Protein AF-A0A822XJY1-F1 (afdb_monomer_lite)

pLDDT: mean 84.03, std 10.83, range [52.5, 94.31]

InterPro domains:
  IPR024286 Domain of unknown function DUF3700 [PF12481] (2-66)
  IPR024286 Domain of unknown function DUF3700 [SM01172] (1-78)
  IPR044828 Stem-specific protein TSJT1-like [PTHR45952] (2-66)

Foldseek 3Di:
DFPCVVVLCVVLVHDPPDDPVNSLVSLQVVVVVVDVDDSVVSVVVTDDFDWDWDQDPVVRDIDTDGDDPCPVVPDPPPD

Secondary structure (DSSP, 8-state):
-BTTHHHHHHHTT--TT--HHHHHHHHHHHHHHHS---THHHHHH--BSEEEEEEETTTTEEEEEEE-GGGGTTS----

Structure (mmCIF, N/CA/C/O backbone):
data_AF-A0A822XJY1-F1
#
_entry.id   AF-A0A822XJY1-F1
#
loop_
_atom_site.group_PDB
_atom_site.id
_atom_site.type_symbol
_atom_site.label_atom_id
_atom_site.label_alt_id
_atom_site.label_comp_id
_atom_site.label_asym_id
_atom_site.label_entity_id
_atom_site.label_seq_id
_atom_site.pdbx_PDB_ins_code
_atom_site.Cartn_x
_atom_site.Cartn_y
_atom_site.Cartn_z
_atom_site.occupancy
_atom_site.B_iso_or_equiv
_atom_site.auth_seq_id
_atom_site.auth_comp_id
_atom_site.auth_asym_id
_atom_site.auth_atom_id
_atom_site.pdbx_PDB_model_num
ATOM 1 N N . MET A 1 1 ? 10.388 -7.363 -2.846 1.00 79.56 1 MET A N 1
ATOM 2 C CA . MET A 1 1 ? 11.256 -6.203 -3.056 1.00 79.56 1 MET A CA 1
ATOM 3 C C . MET A 1 1 ? 10.582 -5.273 -4.042 1.00 79.56 1 MET A C 1
ATOM 5 O O . MET A 1 1 ? 10.106 -5.733 -5.078 1.00 79.56 1 MET A O 1
ATOM 9 N N . LEU A 1 2 ? 10.453 -4.011 -3.642 1.00 87.00 2 LEU A N 1
ATOM 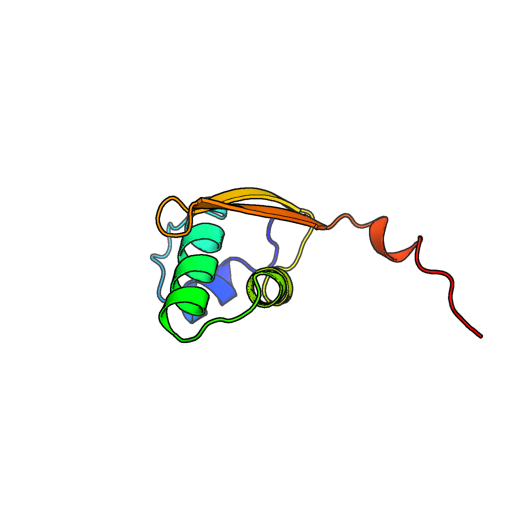10 C CA . LEU A 1 2 ? 9.822 -2.950 -4.414 1.00 87.00 2 LEU A CA 1
ATOM 11 C C . LEU A 1 2 ? 10.887 -2.186 -5.199 1.00 87.00 2 LEU A C 1
ATOM 13 O O . LEU A 1 2 ? 11.747 -1.523 -4.621 1.00 87.00 2 LEU A O 1
ATOM 17 N N . ASP A 1 3 ? 10.789 -2.227 -6.520 1.00 89.81 3 ASP A N 1
ATOM 18 C CA . ASP A 1 3 ? 11.796 -1.662 -7.420 1.00 89.81 3 ASP A CA 1
ATOM 19 C C . ASP A 1 3 ? 11.685 -0.132 -7.520 1.00 89.81 3 ASP A C 1
ATOM 21 O O . ASP A 1 3 ? 12.650 0.562 -7.834 1.00 89.81 3 ASP A O 1
ATOM 25 N N . ASN A 1 4 ? 10.509 0.425 -7.221 1.00 90.31 4 ASN A N 1
ATOM 26 C CA . ASN A 1 4 ? 10.201 1.847 -7.381 1.00 90.31 4 ASN A CA 1
ATOM 27 C C . ASN A 1 4 ? 10.162 2.642 -6.059 1.00 90.31 4 ASN A C 1
ATOM 29 O O . ASN A 1 4 ? 9.605 3.744 -6.012 1.00 90.31 4 ASN A O 1
ATOM 33 N N . LEU A 1 5 ? 10.796 2.134 -4.994 1.00 86.56 5 LEU A N 1
ATOM 34 C CA . LEU A 1 5 ? 10.748 2.704 -3.638 1.00 86.56 5 LEU A CA 1
ATOM 35 C C . LEU A 1 5 ? 11.126 4.196 -3.573 1.00 86.56 5 LEU A C 1
ATOM 37 O O . LEU A 1 5 ? 10.490 4.969 -2.856 1.00 86.56 5 LEU A O 1
ATOM 41 N N . GLY A 1 6 ? 12.146 4.616 -4.329 1.00 86.12 6 GLY A N 1
ATOM 42 C CA . GLY A 1 6 ? 12.602 6.011 -4.357 1.00 86.12 6 GLY A CA 1
ATOM 43 C C . GLY A 1 6 ? 11.518 6.985 -4.829 1.00 86.12 6 GLY A C 1
ATOM 44 O O . GLY A 1 6 ? 11.287 8.004 -4.182 1.00 86.12 6 GLY A O 1
ATOM 45 N N . SER A 1 7 ? 10.811 6.631 -5.907 1.00 87.81 7 SER A N 1
ATOM 46 C CA . SER A 1 7 ? 9.718 7.443 -6.461 1.00 87.81 7 SER A CA 1
ATOM 47 C C . SER A 1 7 ? 8.511 7.506 -5.522 1.00 87.81 7 SER A C 1
ATOM 49 O O . SER A 1 7 ? 7.985 8.584 -5.241 1.00 87.81 7 SER A O 1
ATOM 51 N N . LEU A 1 8 ? 8.127 6.364 -4.947 1.00 87.81 8 LEU A N 1
ATOM 52 C CA . LEU A 1 8 ? 6.976 6.274 -4.057 1.00 87.81 8 LEU A CA 1
ATOM 53 C C . LEU A 1 8 ? 7.203 7.045 -2.752 1.00 87.81 8 LEU A C 1
ATOM 55 O O . LEU A 1 8 ? 6.283 7.690 -2.256 1.00 87.81 8 LEU A O 1
ATOM 59 N N . ARG A 1 9 ? 8.431 7.057 -2.213 1.00 88.31 9 ARG A N 1
ATOM 60 C CA . ARG A 1 9 ? 8.761 7.879 -1.036 1.00 88.31 9 ARG A CA 1
ATOM 61 C C . ARG A 1 9 ? 8.466 9.357 -1.269 1.00 88.31 9 ARG A C 1
ATOM 63 O O . ARG A 1 9 ? 7.906 10.000 -0.390 1.00 88.31 9 ARG A O 1
ATOM 70 N N . GLN A 1 10 ? 8.803 9.882 -2.444 1.00 86.38 10 GLN A N 1
ATOM 71 C CA . GLN A 1 10 ? 8.511 11.270 -2.792 1.00 86.38 10 GLN A CA 1
ATOM 72 C C . GLN A 1 10 ? 7.002 11.505 -2.948 1.00 86.38 10 GLN A C 1
ATOM 74 O O . GLN A 1 10 ? 6.476 12.466 -2.394 1.00 86.38 10 GLN A O 1
ATOM 79 N N . GLN A 1 11 ? 6.300 10.609 -3.646 1.00 86.38 11 GLN A N 1
ATOM 80 C CA . GLN A 1 11 ? 4.859 10.715 -3.906 1.00 86.38 11 GLN A CA 1
ATOM 81 C C . GLN A 1 11 ? 4.008 10.669 -2.626 1.00 86.38 11 GLN A C 1
ATOM 83 O O . GLN A 1 11 ? 2.983 11.347 -2.540 1.00 86.38 11 GLN A O 1
ATOM 88 N N . TYR A 1 12 ? 4.436 9.889 -1.633 1.00 84.50 12 TYR A N 1
ATOM 89 C CA . TYR A 1 12 ? 3.755 9.750 -0.344 1.00 84.50 12 TYR A CA 1
ATOM 90 C C . TYR A 1 12 ? 4.339 10.635 0.769 1.00 84.50 12 TYR A C 1
ATOM 92 O O . TYR A 1 12 ? 3.882 10.550 1.905 1.00 84.50 12 TYR A O 1
ATOM 100 N N . GLY A 1 13 ? 5.325 11.490 0.472 1.00 84.50 13 GLY A N 1
ATOM 101 C CA . GLY A 1 13 ? 5.912 12.412 1.453 1.00 84.50 13 GLY A CA 1
ATOM 102 C C . GLY A 1 13 ? 6.684 11.724 2.588 1.00 84.50 13 GLY A C 1
ATOM 103 O O . GLY A 1 13 ? 6.703 12.218 3.712 1.00 84.50 13 GLY A O 1
ATOM 104 N N . LEU A 1 14 ? 7.303 10.574 2.315 1.00 83.69 14 LEU A N 1
ATOM 105 C CA . LEU A 1 14 ? 8.021 9.769 3.303 1.00 83.69 14 LEU A CA 1
ATOM 106 C C . LEU A 1 14 ? 9.474 10.223 3.484 1.00 83.69 14 LEU A C 1
ATOM 108 O O . LEU A 1 14 ? 10.128 10.712 2.562 1.00 83.69 14 LEU A O 1
ATOM 112 N N . ALA A 1 15 ? 10.020 9.970 4.675 1.00 81.62 15 ALA A N 1
ATOM 113 C CA . ALA A 1 15 ? 11.433 10.197 4.958 1.00 81.62 15 ALA A CA 1
ATOM 114 C C . ALA A 1 15 ? 12.348 9.353 4.045 1.00 81.62 15 ALA A C 1
ATOM 116 O O . ALA A 1 15 ? 12.020 8.226 3.663 1.00 81.62 15 ALA A O 1
ATOM 117 N N . LYS A 1 16 ? 13.562 9.858 3.775 1.00 73.31 16 LYS A N 1
ATOM 118 C CA . LYS A 1 16 ? 14.592 9.171 2.964 1.00 73.31 16 LYS A CA 1
ATOM 119 C C . LYS A 1 16 ? 15.016 7.794 3.502 1.00 73.31 16 LYS A C 1
ATOM 121 O O . LYS A 1 16 ? 15.662 7.047 2.774 1.00 73.31 16 LYS A O 1
ATOM 126 N N . SER A 1 17 ? 14.664 7.448 4.739 1.00 76.88 17 SER A N 1
ATOM 127 C CA . SER A 1 17 ? 14.942 6.158 5.386 1.00 76.88 17 SER A CA 1
ATOM 128 C C . SER A 1 17 ? 13.717 5.235 5.512 1.00 76.88 17 SER A C 1
ATOM 130 O O . SER A 1 17 ? 13.846 4.138 6.044 1.00 76.88 17 SER A O 1
ATOM 132 N N . ALA A 1 18 ? 12.539 5.608 4.990 1.00 79.62 18 ALA A N 1
ATOM 133 C CA . ALA A 1 18 ? 11.318 4.800 5.105 1.00 79.62 18 ALA A CA 1
ATOM 134 C C . ALA A 1 18 ? 11.423 3.429 4.405 1.00 79.62 18 ALA A C 1
ATOM 136 O O . ALA A 1 18 ? 11.689 3.368 3.206 1.00 79.62 18 ALA A O 1
ATOM 137 N N . ASN A 1 19 ? 11.219 2.333 5.136 1.00 85.56 19 ASN A N 1
ATOM 138 C CA . ASN A 1 19 ? 11.276 0.969 4.597 1.00 85.56 19 ASN A CA 1
ATOM 139 C C . ASN A 1 19 ? 10.044 0.638 3.717 1.00 85.56 19 ASN A C 1
ATOM 141 O O . ASN A 1 19 ? 9.012 1.299 3.827 1.00 85.56 19 ASN A O 1
ATOM 145 N N . GLU A 1 20 ? 10.126 -0.412 2.894 1.00 87.62 20 GLU A N 1
ATOM 146 C CA . GLU A 1 20 ? 9.050 -0.923 2.025 1.00 87.62 20 GLU A CA 1
ATOM 147 C C . GLU A 1 20 ? 7.734 -1.133 2.794 1.00 87.62 20 GLU A C 1
ATOM 149 O O . GLU A 1 20 ? 6.667 -0.734 2.337 1.00 87.62 20 GLU A O 1
ATOM 154 N N . VAL A 1 21 ? 7.816 -1.688 4.008 1.00 89.31 21 VAL A N 1
ATOM 155 C CA . VAL A 1 21 ? 6.652 -1.940 4.875 1.00 89.31 21 VAL A CA 1
ATOM 156 C C . VAL A 1 21 ? 5.949 -0.640 5.270 1.00 89.31 21 VAL A C 1
ATOM 158 O O . VAL A 1 21 ? 4.727 -0.542 5.179 1.00 89.31 21 VAL A O 1
ATOM 161 N N . VAL A 1 22 ? 6.721 0.374 5.674 1.00 89.25 22 VAL A N 1
ATOM 162 C CA . VAL A 1 22 ? 6.182 1.696 6.035 1.00 89.25 22 VAL A CA 1
ATOM 163 C C . VAL A 1 22 ? 5.510 2.324 4.821 1.00 89.25 22 VAL A C 1
ATOM 165 O O . VAL A 1 22 ? 4.441 2.911 4.944 1.00 89.25 22 VAL A O 1
ATOM 168 N N . LEU A 1 23 ? 6.099 2.145 3.639 1.00 89.94 23 LEU A N 1
ATOM 169 C CA . LEU A 1 23 ? 5.528 2.661 2.409 1.00 89.94 23 LEU A CA 1
ATOM 170 C C . LEU A 1 23 ? 4.165 2.044 2.097 1.00 89.94 23 LEU A C 1
ATOM 172 O O . LEU A 1 23 ? 3.234 2.785 1.802 1.00 89.94 23 LEU A O 1
ATOM 176 N N . VAL A 1 24 ? 4.025 0.719 2.184 1.00 91.31 24 VAL A N 1
ATOM 177 C CA . VAL A 1 24 ? 2.742 0.039 1.930 1.00 91.31 24 VAL A CA 1
ATOM 178 C C . VAL A 1 24 ? 1.664 0.513 2.911 1.00 91.31 24 VAL A C 1
ATOM 180 O O . VAL A 1 24 ? 0.532 0.769 2.499 1.00 91.31 24 VAL A O 1
ATOM 183 N N . ILE A 1 25 ? 2.021 0.695 4.187 1.00 91.62 25 ILE A N 1
ATOM 184 C CA . ILE A 1 25 ? 1.109 1.212 5.216 1.00 91.62 25 ILE A CA 1
ATOM 185 C C . ILE A 1 25 ? 0.659 2.639 4.885 1.00 91.62 25 ILE A C 1
ATOM 187 O O . ILE A 1 25 ? -0.540 2.919 4.883 1.00 91.62 25 ILE A O 1
ATOM 191 N N . GLU A 1 26 ? 1.593 3.541 4.583 1.00 89.94 26 GLU A N 1
ATOM 192 C CA . GLU A 1 26 ? 1.260 4.941 4.308 1.00 89.94 26 GLU A CA 1
ATOM 193 C C . GLU A 1 26 ? 0.536 5.114 2.969 1.00 89.94 26 GLU A C 1
ATOM 195 O O . GLU A 1 26 ? -0.390 5.916 2.878 1.00 89.94 26 GLU A O 1
ATOM 200 N N . ALA A 1 27 ? 0.863 4.312 1.954 1.00 89.19 27 ALA A N 1
ATOM 201 C CA . ALA A 1 27 ? 0.144 4.293 0.685 1.00 89.19 27 ALA A CA 1
ATOM 202 C C . ALA A 1 27 ? -1.320 3.864 0.858 1.00 89.19 27 ALA A C 1
ATOM 204 O O . ALA A 1 27 ? -2.222 4.501 0.306 1.00 89.19 27 ALA A O 1
ATOM 205 N N . TYR A 1 28 ? -1.559 2.813 1.650 1.00 91.19 28 TYR A N 1
ATOM 206 C CA . TYR A 1 28 ? -2.901 2.337 1.973 1.00 91.19 28 TYR A CA 1
ATOM 207 C C . TYR A 1 28 ? -3.699 3.380 2.764 1.00 91.19 28 TYR A C 1
ATOM 209 O O . TYR A 1 28 ? -4.816 3.720 2.369 1.00 91.19 28 T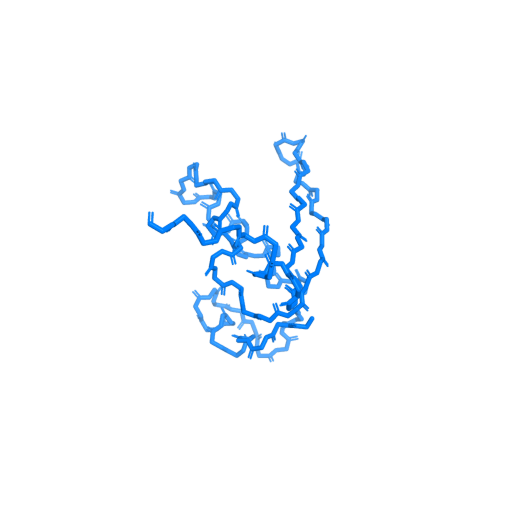YR A O 1
ATOM 217 N N . LYS A 1 29 ? -3.110 3.947 3.828 1.00 89.62 29 LYS A N 1
ATOM 218 C CA . LYS A 1 29 ? -3.737 5.012 4.632 1.00 89.62 29 LYS A CA 1
ATOM 219 C C . LYS A 1 29 ? -4.076 6.233 3.780 1.00 89.62 29 LYS A C 1
ATOM 221 O O . LYS A 1 29 ? -5.217 6.676 3.783 1.00 89.62 29 LYS A O 1
ATOM 226 N N . ALA A 1 30 ? -3.117 6.731 2.997 1.00 88.00 30 ALA A N 1
ATOM 227 C CA . ALA A 1 30 ? -3.296 7.925 2.176 1.00 88.00 30 ALA A CA 1
ATOM 228 C C . ALA A 1 30 ? -4.424 7.778 1.149 1.00 88.00 30 ALA A C 1
ATOM 230 O O . ALA A 1 30 ? -5.128 8.748 0.880 1.00 88.00 30 ALA A O 1
ATOM 231 N N . LEU A 1 31 ? -4.603 6.589 0.565 1.00 85.56 31 LEU A N 1
ATOM 232 C CA . LEU A 1 31 ? -5.722 6.337 -0.338 1.00 85.56 31 LEU A CA 1
ATOM 233 C C . LEU A 1 31 ? -7.039 6.251 0.437 1.00 85.56 31 LEU A C 1
ATOM 235 O O . LEU A 1 31 ? -7.952 7.012 0.129 1.00 85.56 31 LEU A O 1
ATOM 239 N N . ARG A 1 32 ? -7.115 5.420 1.481 1.00 87.50 32 ARG A N 1
ATOM 240 C CA . ARG A 1 32 ? -8.325 5.257 2.305 1.00 87.50 32 ARG A CA 1
ATOM 241 C C . ARG A 1 32 ? -8.844 6.583 2.872 1.00 87.50 32 ARG A C 1
ATOM 243 O O . ARG A 1 32 ? -10.047 6.821 2.875 1.00 87.50 32 ARG A O 1
ATOM 250 N N . ASP A 1 33 ? -7.942 7.436 3.348 1.00 86.62 33 ASP A N 1
ATOM 251 C CA . ASP A 1 33 ? -8.298 8.690 4.014 1.00 86.62 33 ASP A CA 1
ATOM 252 C C . ASP A 1 33 ? -8.736 9.780 3.010 1.00 86.62 33 ASP A C 1
ATOM 254 O O . ASP A 1 33 ? -9.411 10.734 3.392 1.00 86.62 33 ASP A O 1
ATOM 258 N N . ARG A 1 34 ? -8.384 9.653 1.718 1.00 84.62 34 ARG A N 1
ATOM 259 C CA . ARG A 1 34 ? -8.770 10.611 0.660 1.00 84.62 34 ARG A CA 1
ATOM 260 C C . ARG A 1 34 ? -10.116 10.291 0.013 1.00 84.62 34 ARG A C 1
ATOM 262 O O . ARG A 1 34 ? -10.814 11.211 -0.401 1.00 84.62 34 ARG A O 1
ATOM 269 N N . ALA A 1 35 ? -10.451 9.012 -0.127 1.00 80.12 35 ALA A N 1
ATOM 270 C CA . ALA A 1 35 ? -11.726 8.512 -0.641 1.00 80.12 35 ALA A CA 1
ATOM 271 C C . ALA A 1 35 ? -11.807 6.997 -0.359 1.00 80.12 35 ALA A C 1
ATOM 273 O O . ALA A 1 35 ? -10.776 6.384 -0.080 1.00 80.12 35 ALA A O 1
ATOM 274 N N . PRO A 1 36 ? -12.973 6.340 -0.497 1.00 80.06 36 PRO A N 1
ATOM 275 C CA . PRO A 1 36 ? -13.067 4.881 -0.418 1.00 80.06 36 PRO A CA 1
ATOM 276 C C . PRO A 1 36 ? -12.469 4.207 -1.671 1.00 80.06 36 PRO A C 1
ATOM 278 O O . PRO A 1 36 ? -13.157 3.509 -2.415 1.00 80.06 36 PRO A O 1
ATOM 281 N N . TYR A 1 37 ? -11.180 4.436 -1.941 1.00 82.69 37 TYR A N 1
ATOM 282 C CA . TYR A 1 37 ? -10.466 3.769 -3.020 1.00 82.69 37 TYR A CA 1
ATOM 283 C C . TYR A 1 37 ? -10.319 2.278 -2.700 1.00 82.69 37 TYR A C 1
ATOM 285 O O . TYR A 1 37 ? -9.984 1.917 -1.567 1.00 82.69 37 TYR A O 1
ATOM 293 N N . PRO A 1 38 ? -10.514 1.391 -3.688 1.00 84.75 38 PRO A N 1
ATOM 294 C CA . PRO A 1 38 ? -10.281 -0.025 -3.475 1.00 84.75 38 PRO A CA 1
ATOM 295 C C . PRO A 1 38 ? -8.780 -0.283 -3.240 1.00 84.75 38 PRO A C 1
ATOM 297 O O . PRO A 1 38 ? -7.944 0.362 -3.886 1.00 84.75 38 PRO A O 1
ATOM 300 N N . PRO A 1 39 ? -8.406 -1.267 -2.397 1.00 84.00 39 PRO A N 1
ATOM 301 C CA . PRO A 1 39 ? -7.003 -1.594 -2.108 1.00 84.00 39 PRO A CA 1
ATOM 302 C C . PRO A 1 39 ? -6.151 -1.917 -3.347 1.00 84.00 39 PRO A C 1
ATOM 304 O O . PRO A 1 39 ? -4.929 -1.772 -3.324 1.00 84.00 39 PRO A O 1
ATOM 307 N N . SER A 1 40 ? -6.783 -2.291 -4.464 1.00 86.12 40 SER A N 1
ATOM 308 C CA . SER A 1 40 ? -6.124 -2.487 -5.760 1.00 86.12 40 SER A CA 1
ATOM 309 C C . SER A 1 40 ? -5.382 -1.246 -6.274 1.00 86.12 40 SER A C 1
ATOM 311 O O . SER A 1 40 ? -4.392 -1.405 -6.985 1.00 86.12 40 SER A O 1
ATOM 313 N N . HIS A 1 41 ? -5.782 -0.030 -5.881 1.00 88.12 41 HIS A N 1
ATOM 314 C CA . HIS A 1 41 ? -5.043 1.193 -6.225 1.00 88.12 41 HIS A CA 1
ATOM 315 C C . HIS A 1 41 ? -3.662 1.240 -5.565 1.00 88.12 41 HIS A C 1
ATOM 317 O O . HIS A 1 41 ? -2.712 1.705 -6.187 1.00 88.12 41 HIS A O 1
ATOM 323 N N . VAL A 1 42 ? -3.523 0.710 -4.341 1.00 87.94 42 VAL A N 1
ATOM 324 C CA . VAL A 1 42 ? -2.211 0.588 -3.684 1.00 87.94 42 VAL A CA 1
ATOM 325 C C . VAL A 1 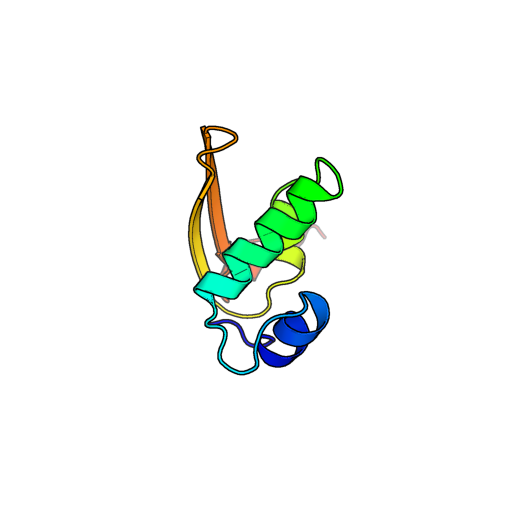42 ? -1.318 -0.325 -4.516 1.00 87.94 42 VAL A C 1
ATOM 327 O O . VAL A 1 42 ? -0.204 0.059 -4.849 1.00 87.94 42 VAL A O 1
ATOM 330 N N . VAL A 1 43 ? -1.824 -1.505 -4.903 1.00 89.44 43 VAL A N 1
ATOM 331 C CA . VAL A 1 43 ? -1.069 -2.483 -5.709 1.00 89.44 43 VAL A CA 1
ATOM 332 C C . VAL A 1 43 ? -0.633 -1.883 -7.042 1.00 89.44 43 VAL A C 1
ATOM 334 O O . VAL A 1 43 ? 0.496 -2.109 -7.461 1.00 89.44 43 VAL A O 1
ATOM 337 N N . GLY A 1 44 ? -1.494 -1.087 -7.684 1.00 88.00 44 GLY A N 1
ATOM 338 C CA . GLY A 1 44 ? -1.194 -0.443 -8.964 1.00 88.00 44 GLY A CA 1
ATOM 339 C C . GLY A 1 44 ? -0.013 0.531 -8.925 1.00 88.00 44 GLY A C 1
ATOM 340 O O . GLY A 1 44 ? 0.578 0.801 -9.965 1.00 88.00 44 GLY A O 1
ATOM 341 N N . HIS A 1 45 ? 0.355 1.042 -7.748 1.00 89.81 45 HIS A N 1
ATOM 342 C CA . HIS A 1 45 ? 1.525 1.907 -7.586 1.00 89.81 45 HIS A CA 1
ATOM 343 C C . HIS A 1 45 ? 2.813 1.125 -7.283 1.00 89.81 45 HIS A C 1
ATOM 345 O O . HIS A 1 45 ? 3.896 1.703 -7.331 1.00 89.81 45 HIS A O 1
ATOM 351 N N . LEU A 1 46 ? 2.734 -0.163 -6.944 1.00 91.31 46 LEU A N 1
ATOM 352 C CA . LEU A 1 46 ? 3.886 -0.972 -6.548 1.00 91.31 46 LEU A CA 1
ATOM 353 C C . LEU A 1 46 ? 4.499 -1.681 -7.760 1.00 91.31 46 LEU A C 1
ATOM 355 O O . LEU A 1 46 ? 3.809 -2.406 -8.473 1.00 91.31 46 LEU A O 1
ATOM 359 N N . CYS A 1 47 ? 5.810 -1.538 -7.950 1.00 90.94 47 CYS A N 1
ATOM 360 C CA . CYS A 1 47 ? 6.560 -2.285 -8.960 1.00 90.94 47 CYS A CA 1
ATOM 361 C C . CYS A 1 47 ? 7.512 -3.276 -8.287 1.00 90.94 47 CYS A C 1
ATOM 363 O O . CYS A 1 47 ? 8.179 -2.925 -7.316 1.00 90.94 47 CYS A O 1
ATOM 365 N N . GLY A 1 48 ? 7.598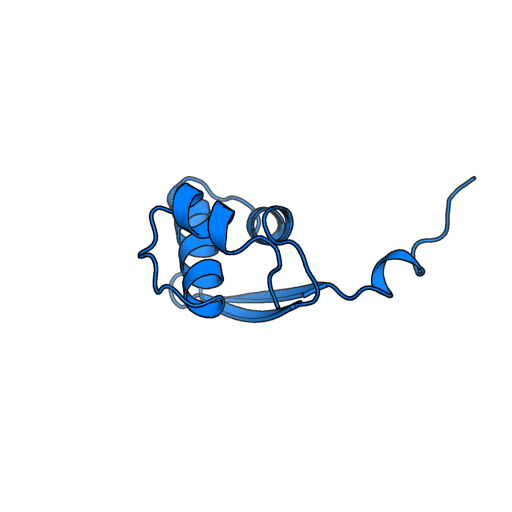 -4.491 -8.824 1.00 90.00 48 GLY A N 1
ATOM 366 C CA . GLY A 1 48 ? 8.539 -5.524 -8.388 1.00 90.00 48 GLY A CA 1
ATOM 367 C C . GLY A 1 48 ? 7.863 -6.822 -7.959 1.00 90.00 48 GLY A C 1
ATOM 368 O O . GLY A 1 48 ? 6.671 -7.033 -8.179 1.00 90.00 48 GLY A O 1
ATOM 369 N N . ASN A 1 49 ? 8.646 -7.712 -7.353 1.00 91.38 49 ASN A N 1
ATOM 370 C CA . ASN A 1 49 ? 8.171 -8.996 -6.838 1.00 91.38 49 ASN A CA 1
ATOM 371 C C . ASN A 1 49 ? 7.907 -8.874 -5.336 1.00 91.38 49 ASN A C 1
ATOM 373 O O . ASN A 1 49 ? 8.848 -8.720 -4.552 1.00 91.38 49 ASN A O 1
ATOM 377 N N . PHE A 1 50 ? 6.649 -8.927 -4.915 1.00 90.75 50 PHE A N 1
ATOM 378 C CA . PHE A 1 50 ? 6.269 -8.681 -3.526 1.00 90.75 50 PHE A CA 1
ATOM 379 C C . PHE A 1 50 ? 5.104 -9.557 -3.077 1.00 90.75 50 PHE A C 1
ATOM 381 O O . PHE A 1 50 ? 4.282 -10.006 -3.872 1.00 90.75 50 PHE A O 1
ATOM 388 N N . ALA A 1 51 ? 5.024 -9.776 -1.769 1.00 93.25 51 ALA A N 1
ATOM 389 C CA . ALA A 1 51 ? 3.870 -10.360 -1.107 1.00 93.25 51 ALA A CA 1
ATOM 390 C C . ALA A 1 51 ? 3.735 -9.729 0.281 1.00 93.25 51 ALA A C 1
ATOM 392 O O . ALA A 1 51 ? 4.741 -9.554 0.970 1.00 93.25 51 ALA A O 1
ATOM 393 N N . PHE A 1 52 ? 2.517 -9.375 0.686 1.00 92.31 52 PHE A N 1
ATOM 394 C CA . PHE A 1 52 ? 2.251 -8.854 2.025 1.00 92.31 52 PHE A CA 1
ATOM 395 C C . PHE A 1 52 ? 0.814 -9.129 2.478 1.00 92.31 52 PHE A C 1
ATOM 397 O O . PHE A 1 52 ? -0.090 -9.358 1.671 1.00 92.31 52 PHE A O 1
ATOM 404 N N . VAL A 1 53 ? 0.622 -9.054 3.796 1.00 94.31 53 VAL A N 1
ATOM 405 C CA . VAL A 1 53 ? -0.678 -9.033 4.470 1.00 94.31 53 VAL A CA 1
ATOM 406 C C . VAL A 1 53 ? -0.713 -7.786 5.346 1.00 94.31 53 VAL A C 1
ATOM 408 O O . VAL A 1 53 ? 0.176 -7.587 6.172 1.00 94.31 53 VAL A O 1
ATOM 411 N N . LEU A 1 54 ? -1.724 -6.943 5.162 1.00 94.00 54 LEU A N 1
ATOM 412 C CA . LEU A 1 54 ? -1.947 -5.729 5.937 1.00 94.00 54 LEU A CA 1
ATOM 413 C C . LEU A 1 54 ? -3.290 -5.833 6.659 1.00 94.00 54 LEU A C 1
ATOM 415 O O . LEU A 1 54 ? -4.323 -6.037 6.027 1.00 94.00 54 LEU A O 1
ATOM 419 N N . PHE A 1 55 ? -3.270 -5.693 7.983 1.00 93.94 55 PHE A N 1
ATOM 420 C CA . PHE A 1 55 ? -4.480 -5.616 8.794 1.00 93.94 55 PHE A CA 1
ATOM 421 C C . PHE A 1 55 ? -4.786 -4.160 9.136 1.00 93.94 55 PHE A C 1
ATOM 423 O O . PHE A 1 55 ? -3.996 -3.491 9.805 1.00 93.94 55 PHE A O 1
ATOM 430 N N . ASP A 1 56 ? -5.944 -3.676 8.699 1.00 92.00 56 ASP A N 1
ATOM 431 C CA . ASP A 1 56 ? -6.450 -2.361 9.063 1.00 92.00 56 ASP A CA 1
ATOM 432 C C . ASP A 1 56 ? -7.429 -2.485 10.233 1.00 92.00 56 ASP A C 1
ATOM 434 O O . ASP A 1 56 ? -8.598 -2.830 10.063 1.00 92.00 56 ASP A O 1
ATOM 438 N N . LYS A 1 57 ? -6.955 -2.139 11.433 1.00 93.56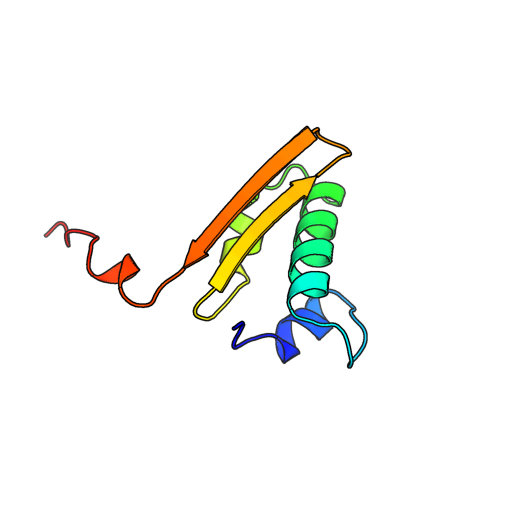 57 LYS A N 1
ATOM 439 C CA . LYS A 1 57 ? -7.766 -2.132 12.658 1.00 93.56 57 LYS A CA 1
ATOM 440 C C . LYS A 1 57 ? -8.975 -1.192 12.569 1.00 93.56 57 LYS A C 1
ATOM 442 O O . LYS A 1 57 ? -9.996 -1.483 13.180 1.00 93.56 57 LYS A O 1
ATOM 447 N N . SER A 1 58 ? -8.878 -0.076 11.840 1.00 89.31 58 SER A N 1
ATOM 448 C CA . SER A 1 58 ? -9.956 0.922 11.788 1.00 89.31 58 SER A CA 1
ATOM 449 C C . SER A 1 58 ? -11.188 0.396 11.062 1.00 89.31 58 SER A C 1
ATOM 451 O O . SER A 1 58 ? -12.305 0.760 11.410 1.00 89.31 58 SER A O 1
ATOM 453 N N . THR A 1 59 ? -10.976 -0.440 10.047 1.00 88.94 59 THR A N 1
ATOM 454 C CA . THR A 1 59 ? -12.043 -1.042 9.238 1.00 88.94 59 THR A CA 1
ATOM 455 C C . THR A 1 59 ? -12.225 -2.533 9.534 1.00 88.94 59 THR A C 1
ATOM 457 O 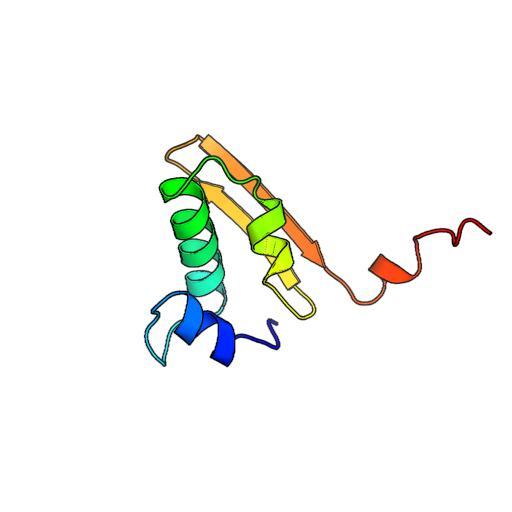O . THR A 1 59 ? -13.146 -3.149 9.012 1.00 88.94 59 THR A O 1
ATOM 460 N N . SER A 1 60 ? -11.373 -3.115 10.387 1.00 93.12 60 SER A N 1
ATOM 461 C CA . SER A 1 60 ? -11.266 -4.561 10.632 1.00 93.12 60 SER A CA 1
ATOM 462 C C . SER A 1 60 ? -11.116 -5.376 9.341 1.00 93.12 60 SER A C 1
ATOM 464 O O . SER A 1 60 ? -11.710 -6.443 9.197 1.00 93.12 60 SER A O 1
ATOM 466 N N . THR A 1 61 ? -10.325 -4.873 8.389 1.00 89.69 61 THR A N 1
ATOM 467 C CA . THR A 1 61 ? -10.116 -5.513 7.081 1.00 89.69 61 THR A CA 1
ATOM 468 C C . THR A 1 61 ? -8.716 -6.102 6.944 1.00 89.69 61 THR A C 1
ATOM 470 O O . THR A 1 61 ? -7.742 -5.597 7.507 1.00 89.69 61 THR A O 1
ATOM 473 N N . LEU A 1 62 ? -8.618 -7.188 6.174 1.00 93.50 62 LEU A N 1
ATOM 474 C CA . LEU A 1 62 ? -7.355 -7.760 5.720 1.00 93.50 62 LEU A CA 1
ATOM 475 C C . LEU A 1 62 ? -7.160 -7.439 4.242 1.00 93.50 62 LEU A C 1
ATOM 477 O O . LEU A 1 62 ? -7.985 -7.792 3.401 1.00 93.50 62 LEU A O 1
ATOM 481 N N . PHE A 1 63 ? -6.035 -6.811 3.932 1.00 91.75 63 PHE A N 1
ATOM 482 C CA . PHE A 1 63 ? -5.581 -6.568 2.577 1.00 91.75 63 PHE A CA 1
ATOM 483 C C . PHE A 1 63 ? -4.381 -7.466 2.278 1.00 91.75 63 PHE A C 1
ATOM 485 O O . PHE A 1 63 ? -3.315 -7.331 2.879 1.00 91.75 63 PHE A O 1
ATOM 492 N N . VAL A 1 64 ? -4.570 -8.400 1.349 1.00 93.56 64 VAL A N 1
ATOM 493 C CA . VAL A 1 64 ? -3.547 -9.356 0.920 1.00 93.56 64 VAL A CA 1
ATOM 494 C C . VAL A 1 64 ? -3.219 -9.091 -0.540 1.00 93.56 64 VAL A C 1
ATOM 496 O O . VAL A 1 64 ? -4.122 -9.006 -1.373 1.00 93.56 64 VAL A O 1
ATOM 499 N N . ALA A 1 65 ? -1.933 -8.982 -0.857 1.00 92.94 65 ALA A N 1
ATOM 500 C CA . ALA A 1 65 ? -1.472 -8.840 -2.230 1.00 92.94 65 ALA A CA 1
ATOM 501 C C . ALA A 1 65 ? -0.199 -9.653 -2.454 1.00 92.94 65 ALA A C 1
ATOM 503 O O . ALA A 1 65 ? 0.676 -9.716 -1.589 1.00 92.94 65 ALA A O 1
ATOM 504 N N . SER A 1 66 ? -0.091 -10.250 -3.638 1.00 92.12 66 SER A N 1
ATOM 505 C CA . SER A 1 66 ? 1.133 -10.877 -4.120 1.00 92.12 66 SER A CA 1
ATOM 506 C C . SER A 1 66 ? 1.267 -10.653 -5.621 1.00 92.12 66 SER A C 1
ATOM 508 O O . SER A 1 66 ? 0.311 -10.846 -6.372 1.00 92.12 66 SER A O 1
ATOM 510 N N . VAL A 1 67 ? 2.454 -10.236 -6.046 1.00 89.88 67 VAL A N 1
ATOM 511 C CA . VAL A 1 67 ? 2.841 -10.084 -7.446 1.00 89.88 67 VAL A CA 1
ATOM 512 C C . VAL A 1 67 ? 4.146 -10.831 -7.626 1.00 89.88 67 VAL A C 1
ATOM 514 O O . VAL A 1 67 ? 5.128 -10.517 -6.961 1.00 89.88 67 VAL A O 1
ATOM 517 N N . SER A 1 68 ? 4.136 -11.815 -8.522 1.00 84.44 68 SER A N 1
ATOM 518 C CA . SER A 1 68 ? 5.300 -12.619 -8.885 1.00 84.44 68 SER A CA 1
ATOM 519 C C . SER A 1 68 ? 5.537 -12.585 -10.395 1.00 84.44 68 SER A C 1
ATOM 521 O O . SER A 1 68 ? 4.575 -12.427 -11.156 1.00 84.44 68 SER A O 1
ATOM 523 N N . PRO A 1 69 ? 6.785 -12.758 -10.872 1.00 70.44 69 PRO A N 1
ATOM 524 C CA . PRO A 1 69 ? 7.096 -12.723 -12.305 1.00 70.44 69 PRO A CA 1
ATOM 525 C C . PRO A 1 69 ? 6.341 -13.785 -13.121 1.00 70.44 69 PRO A C 1
ATOM 527 O O . PRO A 1 69 ? 6.112 -13.594 -14.310 1.00 70.44 69 PRO A O 1
ATOM 530 N N . PHE A 1 70 ? 5.887 -14.871 -12.488 1.00 66.25 70 PHE A N 1
ATOM 531 C CA . PHE A 1 70 ? 5.105 -15.926 -13.140 1.00 66.25 70 PHE A CA 1
ATOM 532 C C . PHE A 1 70 ? 3.593 -15.654 -13.188 1.00 66.25 70 PHE A C 1
ATOM 534 O O . PHE A 1 70 ? 2.867 -16.367 -13.877 1.00 66.25 70 PHE A O 1
ATOM 541 N N . SER A 1 71 ? 3.095 -14.615 -12.510 1.00 60.12 71 SER A N 1
ATOM 542 C CA . SER A 1 71 ? 1.659 -14.285 -12.496 1.00 60.12 71 SER A CA 1
ATOM 543 C C . SER A 1 71 ? 1.116 -13.817 -13.858 1.00 60.12 71 SER A C 1
ATOM 545 O O . SER A 1 71 ? -0.081 -13.938 -14.121 1.00 60.12 71 SER A O 1
ATOM 547 N N . SER A 1 72 ? 1.982 -13.330 -14.753 1.00 56.41 72 SER A N 1
ATOM 548 C CA . SER A 1 72 ? 1.625 -12.912 -16.116 1.00 56.41 72 SER A CA 1
ATOM 549 C C . SER A 1 72 ? 1.564 -14.070 -17.122 1.00 56.41 72 SER A C 1
ATOM 551 O O . SER A 1 72 ? 0.864 -13.953 -18.125 1.00 56.41 72 SER A O 1
ATOM 553 N N . LEU A 1 73 ? 2.234 -15.197 -16.848 1.00 57.41 73 LEU A N 1
ATOM 554 C CA . LEU A 1 73 ? 2.263 -16.387 -17.715 1.00 57.41 73 LEU A CA 1
ATOM 555 C C . LEU A 1 73 ? 0.999 -17.257 -17.606 1.00 57.41 73 LEU A C 1
ATOM 557 O O . LEU A 1 73 ? 0.759 -18.096 -18.467 1.00 57.41 73 LEU A O 1
ATOM 561 N N . LEU A 1 74 ? 0.178 -17.044 -16.573 1.00 58.09 74 LEU A N 1
ATOM 562 C CA . LEU A 1 74 ? -1.067 -17.785 -16.332 1.00 58.09 74 LEU A CA 1
ATOM 563 C C . LEU A 1 74 ? -2.325 -17.076 -16.855 1.00 58.09 74 LEU A C 1
ATOM 565 O O . LEU A 1 74 ? -3.427 -17.576 -16.646 1.00 58.09 74 LEU A O 1
ATOM 569 N N . ARG A 1 75 ? -2.202 -15.926 -17.534 1.00 59.12 75 ARG A N 1
ATOM 570 C CA . ARG A 1 75 ? -3.345 -15.312 -18.226 1.00 59.12 75 ARG A CA 1
ATOM 571 C C . ARG A 1 75 ? -3.421 -15.875 -19.647 1.00 59.12 75 ARG A C 1
ATOM 573 O O . ARG A 1 75 ? -2.522 -15.578 -20.436 1.00 59.12 75 ARG A O 1
ATOM 580 N N . PRO A 1 76 ? -4.459 -16.657 -20.003 1.00 52.50 76 PRO A N 1
ATOM 581 C CA . PRO A 1 76 ? -4.670 -17.057 -21.386 1.00 52.50 76 PRO A CA 1
ATOM 582 C C . PRO A 1 76 ? -4.753 -15.790 -22.236 1.00 52.50 76 PRO A C 1
ATOM 584 O O . PRO A 1 76 ? -5.558 -14.901 -21.949 1.00 52.50 76 PRO A O 1
ATOM 587 N N . ARG A 1 77 ? -3.908 -15.681 -23.264 1.00 56.84 77 ARG A N 1
ATOM 588 C CA . ARG A 1 77 ? -4.133 -14.693 -24.317 1.00 56.84 77 ARG A CA 1
ATOM 589 C C . ARG A 1 77 ? -5.422 -15.105 -25.016 1.00 56.84 77 ARG A C 1
ATOM 591 O O . ARG A 1 77 ? -5.438 -16.112 -25.715 1.00 56.84 77 ARG A O 1
ATOM 598 N N . VAL A 1 78 ? -6.501 -14.369 -24.770 1.00 61.34 78 VAL A N 1
ATOM 599 C CA . VAL A 1 78 ? -7.691 -14.453 -25.616 1.00 61.34 78 VAL A CA 1
ATOM 600 C C . VAL A 1 78 ? -7.275 -13.862 -26.964 1.00 61.34 78 VAL A C 1
ATOM 602 O O . VAL A 1 78 ? -6.801 -12.725 -27.004 1.00 61.34 78 VAL A O 1
ATOM 605 N N . ALA A 1 79 ? -7.315 -14.702 -27.999 1.00 55.00 79 ALA A N 1
ATOM 606 C CA . ALA A 1 79 ? -7.060 -14.340 -29.390 1.00 55.00 79 ALA A CA 1
ATOM 607 C C . ALA A 1 79 ? -8.227 -13.536 -29.973 1.00 55.00 79 ALA A C 1
ATOM 609 O O . ALA A 1 79 ? -9.370 -13.753 -29.508 1.00 55.00 79 ALA A O 1
#

Sequence (79 aa):
MLDNLGSLRQQYGLAKSANEVVLVIEAYKALRDRAPYPPSHVVGHLCGNFAFVLFDKSTSTLFVASVSPFSSLLRPRVA

Organism: Nelumbo nucifera (NCBI:txid4432)

Radius of gyration: 13.89 Å; chains: 1; bounding box: 28×30×42 Å